Protein AF-A0A7X9NQH4-F1 (afdb_monomer_lite)

Sequence (182 aa):
MGFFDDNSSQWNAEPQPQAPAPQPEPQPEPQVSEPEPTPQPEPAKPKARPSHAAKTRLAVADIRRVLDLSARLEDGRVAAAVRPFATGDDRAQLVSALLSPRVGKAARLLVSWAGESDELKRNGEVIAAGVKDGAGVRDAIRMLGALVPDAEGLDARDVYARAAAVTRAVGRLDASVLEGLA

Foldseek 3Di:
DDDDDDDDDDDDDDDDDDDDDDDDDDDDDDDDDDDDDDDDDDPDDPDDDPPCPPPCPPDPVNVVLLVVLLVLVVPVLLLLLQVVQFPDSDSVRSSVSLVDVLSLLLLVLLLVLLPDPDLVVSLVSLLVCCVVCVPSSLSNLSSLCSQQVPQPQCPPPDSSSNSNSSSVSSPVGPSVSSPVSD

Structure (mmCIF, N/CA/C/O backbone):
data_AF-A0A7X9NQH4-F1
#
_entry.id   AF-A0A7X9NQH4-F1
#
loop_
_atom_site.group_PDB
_atom_site.id
_atom_site.type_symbol
_atom_site.label_atom_id
_atom_site.label_alt_id
_atom_site.label_comp_id
_atom_site.label_asym_id
_atom_site.label_entity_id
_atom_site.label_seq_id
_atom_site.pdbx_PDB_ins_code
_atom_site.Cartn_x
_atom_site.Cartn_y
_atom_site.Cartn_z
_atom_site.occupancy
_atom_site.B_iso_or_equiv
_atom_site.auth_seq_id
_atom_site.auth_comp_id
_atom_site.auth_asym_id
_atom_site.auth_atom_id
_atom_site.pdbx_PDB_model_num
ATOM 1 N N . MET A 1 1 ? 65.583 56.558 -15.809 1.00 37.78 1 MET A N 1
ATOM 2 C CA . MET A 1 1 ? 66.352 56.339 -14.567 1.00 37.78 1 MET A CA 1
ATOM 3 C C . MET A 1 1 ? 65.357 56.186 -13.436 1.00 37.78 1 MET A C 1
ATOM 5 O O . MET A 1 1 ? 64.482 57.032 -13.334 1.00 37.78 1 MET A O 1
ATOM 9 N N . GLY A 1 2 ? 65.420 55.076 -12.697 1.00 39.00 2 GLY A N 1
ATOM 10 C CA . GLY A 1 2 ? 64.584 54.861 -11.514 1.00 39.00 2 GLY A CA 1
ATOM 11 C C . GLY A 1 2 ? 65.172 55.509 -10.260 1.00 39.00 2 GLY A C 1
ATOM 12 O O . GLY A 1 2 ? 66.034 56.378 -10.371 1.00 39.00 2 GLY A O 1
ATOM 13 N N . PHE A 1 3 ? 64.761 54.940 -9.126 1.00 38.38 3 PHE A N 1
ATOM 14 C CA . PHE A 1 3 ? 65.381 54.941 -7.796 1.00 38.38 3 PHE A CA 1
ATOM 15 C C . PHE A 1 3 ? 64.648 55.745 -6.690 1.00 38.38 3 PHE A C 1
ATOM 17 O O . PHE A 1 3 ? 64.796 56.953 -6.587 1.00 38.38 3 PHE A O 1
ATOM 24 N N . PHE A 1 4 ? 63.928 54.961 -5.866 1.00 43.62 4 PHE A N 1
ATOM 25 C CA . PHE A 1 4 ? 63.726 55.004 -4.403 1.00 43.62 4 PHE A CA 1
ATOM 26 C C . PHE A 1 4 ? 63.011 56.193 -3.731 1.00 43.62 4 PHE A C 1
ATOM 28 O O . PHE A 1 4 ? 63.551 57.287 -3.614 1.00 43.62 4 PHE A O 1
ATOM 35 N N . ASP A 1 5 ? 61.838 55.884 -3.162 1.00 46.38 5 ASP A N 1
ATOM 36 C CA . ASP A 1 5 ? 61.240 56.577 -2.017 1.00 46.38 5 ASP A CA 1
ATOM 37 C C . ASP A 1 5 ? 62.093 56.319 -0.766 1.00 46.38 5 ASP A C 1
ATOM 39 O O . ASP A 1 5 ? 62.253 55.171 -0.338 1.00 46.38 5 ASP A O 1
ATOM 43 N N . ASP A 1 6 ? 62.653 57.395 -0.209 1.00 42.16 6 ASP A N 1
ATOM 44 C CA . ASP A 1 6 ? 63.420 57.380 1.032 1.00 42.16 6 ASP A CA 1
ATOM 45 C C . ASP A 1 6 ? 62.562 57.842 2.213 1.00 42.16 6 ASP A C 1
ATOM 47 O O . ASP A 1 6 ? 61.692 58.711 2.148 1.00 42.16 6 ASP A O 1
ATOM 51 N N . ASN A 1 7 ? 62.861 57.161 3.295 1.00 43.16 7 ASN A N 1
ATOM 52 C CA . ASN A 1 7 ? 62.282 57.101 4.603 1.00 43.16 7 ASN A CA 1
ATOM 53 C C . ASN A 1 7 ? 62.767 58.278 5.472 1.00 43.16 7 ASN A C 1
ATOM 55 O O . ASN A 1 7 ? 63.806 58.884 5.227 1.00 43.16 7 ASN A O 1
ATOM 59 N N . SER A 1 8 ? 62.123 58.417 6.631 1.00 43.12 8 SER A N 1
ATOM 60 C CA . SER A 1 8 ? 62.656 59.033 7.858 1.00 43.12 8 SER A CA 1
ATOM 61 C C . SER A 1 8 ? 62.657 60.562 7.932 1.00 43.12 8 SER A C 1
ATOM 63 O O . SER A 1 8 ? 63.459 61.223 7.285 1.00 43.12 8 SER A O 1
ATOM 65 N N . SER A 1 9 ? 61.872 61.119 8.863 1.00 49.38 9 SER A N 1
ATOM 66 C CA . SER A 1 9 ? 62.348 62.146 9.813 1.00 49.38 9 SER A CA 1
ATOM 67 C C . SER A 1 9 ? 61.318 62.412 10.916 1.00 49.38 9 SER A C 1
ATOM 69 O O . SER A 1 9 ? 60.473 63.298 10.848 1.00 49.38 9 SER A O 1
ATOM 71 N N . GLN A 1 10 ? 61.433 61.600 11.963 1.00 46.53 10 GLN A N 1
ATOM 72 C CA . GLN A 1 10 ? 61.245 61.987 13.362 1.00 46.53 10 GLN A CA 1
ATOM 73 C C . GLN A 1 10 ? 62.058 63.264 13.675 1.00 46.53 10 GLN A C 1
ATOM 75 O O . GLN A 1 10 ? 63.192 63.343 13.218 1.00 46.53 10 GLN A O 1
ATOM 80 N N . TRP A 1 11 ? 61.505 64.222 14.439 1.00 35.78 11 TRP A N 1
ATOM 81 C CA . TRP A 1 11 ? 62.102 64.869 15.635 1.00 35.78 11 TRP A CA 1
ATOM 82 C C . TRP A 1 11 ? 61.498 66.256 15.979 1.00 35.78 11 TRP A C 1
ATOM 84 O O . TRP A 1 11 ? 61.397 67.139 15.137 1.00 35.78 11 TRP A O 1
ATOM 94 N N . ASN A 1 12 ? 61.268 66.416 17.292 1.00 41.50 12 ASN A N 1
ATOM 95 C CA . ASN A 1 12 ? 61.309 67.611 18.159 1.00 41.50 12 ASN A CA 1
ATOM 96 C C . ASN A 1 12 ? 60.058 68.451 18.527 1.00 41.50 12 ASN A C 1
ATOM 98 O O . ASN A 1 12 ? 59.275 68.886 17.692 1.00 41.50 12 ASN A O 1
ATOM 102 N N . ALA A 1 13 ? 59.959 68.646 19.857 1.00 44.44 13 ALA A N 1
ATOM 103 C CA . ALA A 1 13 ? 58.963 69.304 20.722 1.00 44.44 13 ALA A CA 1
ATOM 104 C C . ALA A 1 13 ? 59.098 70.850 20.741 1.00 44.44 13 ALA A C 1
ATOM 106 O O . ALA A 1 13 ? 60.099 71.357 20.2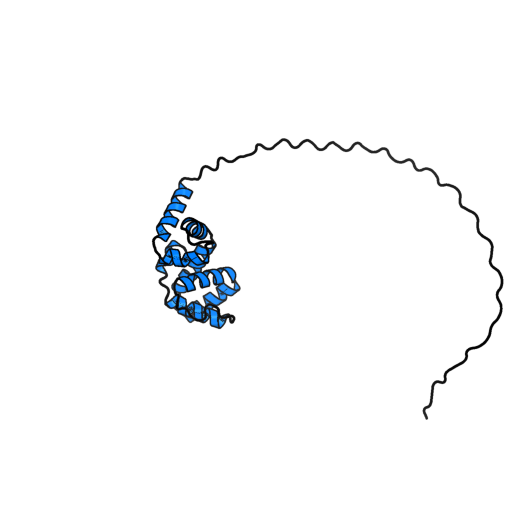51 1.00 44.44 13 ALA A O 1
ATOM 107 N N . GLU A 1 14 ? 58.112 71.671 21.147 1.00 41.75 14 GLU A N 1
ATOM 108 C CA . GLU A 1 14 ? 57.569 72.056 22.488 1.00 41.75 14 GLU A CA 1
ATOM 109 C C . GLU A 1 14 ? 56.427 73.113 22.260 1.00 41.75 14 GLU A C 1
ATOM 111 O O . GLU A 1 14 ? 56.234 73.482 21.099 1.00 41.75 14 GLU A O 1
ATOM 116 N N . PRO A 1 15 ? 55.738 73.761 23.246 1.00 48.94 15 PRO A N 1
ATOM 117 C CA . PRO A 1 15 ? 55.349 73.436 24.635 1.00 48.94 15 PRO A CA 1
ATOM 118 C C . PRO A 1 15 ? 53.806 73.532 24.895 1.00 48.94 15 PRO A C 1
ATOM 120 O O . PRO A 1 15 ? 53.052 74.114 24.118 1.00 48.94 15 PRO A O 1
ATOM 123 N N . GLN A 1 16 ? 53.317 73.000 26.030 1.00 55.19 16 GLN A N 1
ATOM 124 C CA . GLN A 1 16 ? 51.915 73.124 26.499 1.00 55.19 16 GLN A CA 1
ATOM 125 C C . GLN A 1 16 ? 51.565 74.521 27.052 1.00 55.19 16 GLN A C 1
ATOM 127 O O . GLN A 1 16 ? 52.385 75.118 27.753 1.00 55.19 16 GLN A O 1
ATOM 132 N N . PRO A 1 17 ? 50.298 74.964 26.901 1.00 48.56 17 PRO A N 1
ATOM 133 C CA . PRO A 1 17 ? 49.657 75.741 27.971 1.00 48.56 17 PRO A CA 1
ATOM 134 C C . PRO A 1 17 ? 48.179 75.388 28.282 1.00 48.56 17 PRO A C 1
ATOM 136 O O . PRO A 1 17 ? 47.313 75.417 27.417 1.00 48.56 17 PRO A O 1
ATOM 139 N N . GLN A 1 18 ? 47.956 75.149 29.583 1.00 43.41 18 GLN A N 1
ATOM 140 C CA . GLN A 1 18 ? 46.820 75.473 30.477 1.00 43.41 18 GLN A CA 1
ATOM 141 C C . GLN A 1 18 ? 45.366 75.048 30.155 1.00 43.41 18 GLN A C 1
ATOM 143 O O . GLN A 1 18 ? 44.753 75.438 29.167 1.00 43.41 18 GLN A O 1
ATOM 148 N N . ALA A 1 19 ? 44.779 74.320 31.115 1.00 50.59 19 ALA A N 1
ATOM 149 C CA . ALA A 1 19 ? 43.382 73.884 31.161 1.00 50.59 19 ALA A CA 1
ATOM 150 C C . ALA A 1 19 ? 42.425 74.991 31.673 1.00 50.59 19 ALA A C 1
ATOM 152 O O . ALA A 1 19 ? 42.740 75.623 32.686 1.00 50.59 19 ALA A O 1
ATOM 153 N N . PRO A 1 20 ? 41.242 75.198 31.059 1.00 51.97 20 PRO A N 1
ATOM 154 C CA . PRO A 1 20 ? 40.197 76.066 31.604 1.00 51.97 20 PRO A CA 1
ATOM 155 C C . PRO A 1 20 ? 39.226 75.343 32.563 1.00 51.97 20 PRO A C 1
ATOM 157 O O . PRO A 1 20 ? 38.949 74.154 32.429 1.00 51.97 20 PRO A O 1
ATOM 160 N N . ALA A 1 21 ? 38.723 76.113 33.535 1.00 50.97 21 ALA A N 1
ATOM 161 C CA . ALA A 1 21 ? 37.915 75.743 34.705 1.00 50.97 21 ALA A CA 1
ATOM 162 C C . ALA A 1 21 ? 36.493 75.187 34.410 1.00 50.97 21 ALA A C 1
ATOM 164 O O . ALA A 1 21 ? 35.938 75.462 33.344 1.00 50.97 21 ALA A O 1
ATOM 165 N N . PRO A 1 22 ? 35.874 74.445 35.359 1.00 49.28 22 PRO A N 1
ATOM 166 C CA . PRO A 1 22 ? 34.567 73.802 35.174 1.00 49.28 22 PRO A CA 1
ATOM 167 C C . PRO A 1 22 ? 33.385 74.790 35.137 1.00 49.28 22 PRO A C 1
ATOM 169 O O . PRO A 1 22 ? 33.330 75.749 35.906 1.00 49.28 22 PRO A O 1
ATOM 1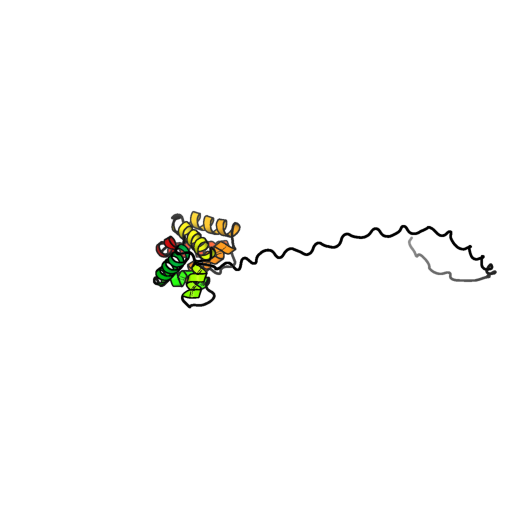72 N N . GLN A 1 23 ? 32.429 74.521 34.239 1.00 50.38 23 GLN A N 1
ATOM 173 C CA . GLN A 1 23 ? 31.175 75.267 34.072 1.00 50.38 23 GLN A CA 1
ATOM 174 C C . GLN A 1 23 ? 30.078 74.837 35.078 1.00 50.38 23 GLN A C 1
ATOM 176 O O . GLN A 1 23 ? 30.125 73.709 35.567 1.00 50.38 23 GLN A O 1
ATOM 181 N N . PRO A 1 24 ? 29.092 75.711 35.384 1.00 49.22 24 PRO A N 1
ATOM 182 C CA . PRO A 1 24 ? 28.137 75.538 36.486 1.00 49.22 24 PRO A CA 1
ATOM 183 C C . PRO A 1 24 ? 26.935 74.632 36.155 1.00 49.22 24 PRO A C 1
ATOM 185 O O . PRO A 1 24 ? 26.484 74.573 35.012 1.00 49.22 24 PRO A O 1
ATOM 188 N N . GLU A 1 25 ? 26.393 73.979 37.188 1.00 52.00 25 GLU A N 1
ATOM 189 C CA . GLU A 1 25 ? 25.242 73.059 37.150 1.00 52.00 25 GLU A CA 1
ATOM 190 C C . GLU A 1 25 ? 23.910 73.744 36.754 1.00 52.00 25 GLU A C 1
ATOM 192 O O . GLU A 1 25 ? 23.615 74.842 37.238 1.00 52.00 25 GLU A O 1
ATOM 197 N N . PRO A 1 26 ? 23.064 73.110 35.916 1.00 46.72 26 PRO A N 1
ATOM 198 C CA . PRO A 1 26 ? 21.726 73.606 35.593 1.00 46.72 26 PRO A CA 1
ATOM 199 C C . PRO A 1 26 ? 20.653 73.242 36.642 1.00 46.72 26 PRO A C 1
ATOM 201 O O . PRO A 1 26 ? 20.689 72.195 37.284 1.00 46.72 26 PRO A O 1
ATOM 204 N N . GLN A 1 27 ? 19.686 74.155 36.779 1.00 50.22 27 GLN A N 1
ATOM 205 C CA . GLN A 1 27 ? 18.542 74.161 37.702 1.00 50.22 27 GLN A CA 1
ATOM 206 C C . GLN A 1 27 ? 17.543 72.991 37.518 1.00 50.22 27 GLN A C 1
ATOM 208 O O . GLN A 1 27 ? 17.420 72.466 36.412 1.00 50.22 27 GLN A O 1
ATOM 213 N N . PRO A 1 28 ? 16.777 72.630 38.571 1.00 48.06 28 PRO A N 1
ATOM 214 C CA . PRO A 1 28 ? 15.801 71.537 38.546 1.00 48.06 28 PRO A CA 1
ATOM 215 C C . PRO A 1 28 ? 14.563 71.804 37.668 1.00 48.06 28 PRO A C 1
ATOM 217 O O . PRO A 1 28 ? 14.057 72.922 37.579 1.00 48.06 28 PRO A O 1
ATOM 220 N N . GLU A 1 29 ? 14.090 70.725 37.041 1.00 49.47 29 GLU A N 1
ATOM 221 C CA . GLU A 1 29 ? 13.032 70.652 36.025 1.00 49.47 29 GLU A CA 1
ATOM 222 C C . GLU A 1 29 ? 11.615 71.012 36.539 1.00 49.47 29 GLU A C 1
ATOM 224 O O . GLU A 1 29 ? 11.297 70.787 37.711 1.00 49.47 29 GLU A O 1
ATOM 229 N N . PRO A 1 30 ? 10.709 71.508 35.668 1.00 48.38 30 PRO A N 1
ATOM 230 C CA . PRO A 1 30 ? 9.291 71.668 35.990 1.00 48.38 30 PRO A CA 1
ATOM 231 C C . PRO A 1 30 ? 8.572 70.312 36.089 1.00 48.38 30 PRO A C 1
ATOM 233 O O . PRO A 1 30 ? 8.623 69.498 35.168 1.00 48.38 30 PRO A O 1
ATOM 236 N N . GLN A 1 31 ? 7.840 70.102 37.186 1.00 47.31 31 GLN A N 1
ATOM 237 C CA . GLN A 1 31 ? 6.973 68.941 37.406 1.00 47.31 31 GLN A CA 1
ATOM 238 C C . GLN A 1 31 ? 5.839 68.893 36.369 1.00 47.31 31 GLN A C 1
ATOM 240 O O . GLN A 1 31 ? 4.982 69.777 36.332 1.00 47.31 31 GLN A O 1
ATOM 245 N N . VAL A 1 32 ? 5.806 67.835 35.559 1.00 44.06 32 VAL A N 1
ATOM 246 C CA . VAL A 1 32 ? 4.659 67.482 34.713 1.00 44.06 32 VAL A CA 1
ATOM 247 C C . VAL A 1 32 ? 3.824 66.457 35.476 1.00 44.06 32 VAL A C 1
ATOM 249 O O . VAL A 1 32 ? 4.325 65.402 35.851 1.00 44.06 32 VAL A O 1
ATOM 252 N N . SER A 1 33 ? 2.561 66.785 35.741 1.00 44.22 33 SER A N 1
ATOM 253 C CA . SER A 1 33 ? 1.602 65.902 36.407 1.00 44.22 33 SER A CA 1
ATOM 254 C C . SER A 1 33 ? 1.384 64.611 35.606 1.00 44.22 33 SER A C 1
ATOM 256 O O . SER A 1 33 ? 1.006 64.662 34.436 1.00 44.22 33 SER A O 1
ATOM 258 N N . GLU A 1 34 ? 1.599 63.457 36.239 1.00 47.72 34 GLU A N 1
ATOM 259 C CA . GLU A 1 34 ? 1.201 62.148 35.711 1.00 47.72 34 GLU A CA 1
ATOM 260 C C . GLU A 1 34 ? -0.337 62.052 35.628 1.00 47.72 34 GLU A C 1
ATOM 262 O O . GLU A 1 34 ? -1.023 62.446 36.575 1.00 47.72 34 GLU A O 1
ATOM 267 N N . PRO A 1 35 ? -0.917 61.537 34.530 1.00 48.00 35 PRO A N 1
ATOM 268 C CA . PRO A 1 35 ? -2.344 61.246 34.475 1.00 48.00 35 PRO A CA 1
ATOM 269 C C . PRO A 1 35 ? -2.679 59.985 35.290 1.00 48.00 35 PRO A C 1
ATOM 271 O O . PRO A 1 35 ? -1.973 58.979 35.224 1.00 48.00 35 PRO A O 1
ATOM 274 N N . GLU A 1 36 ? -3.783 60.035 36.041 1.00 50.50 36 GLU A N 1
ATOM 275 C CA . GLU A 1 36 ? -4.299 58.917 36.840 1.00 50.50 36 GLU A CA 1
ATOM 276 C C . GLU A 1 36 ? -4.552 57.654 35.986 1.00 50.50 36 GLU A C 1
ATOM 278 O O . GLU A 1 36 ? -5.073 57.748 34.867 1.00 50.50 36 GLU A O 1
ATOM 283 N N . PRO A 1 37 ? -4.236 56.446 36.493 1.00 47.03 37 PRO A N 1
ATOM 284 C CA . PRO A 1 37 ? -4.487 55.210 35.770 1.00 47.03 37 PRO A CA 1
ATOM 285 C C . PRO A 1 37 ? -5.990 54.910 35.721 1.00 47.03 37 PRO A C 1
ATOM 287 O O . PRO A 1 37 ? -6.669 54.788 36.740 1.00 47.03 37 PRO A O 1
ATOM 290 N N . THR A 1 38 ? -6.510 54.735 34.509 1.00 53.22 38 THR A N 1
ATOM 291 C CA . THR A 1 38 ? -7.855 54.198 34.283 1.00 53.22 38 THR A CA 1
ATOM 292 C C . THR A 1 38 ? -7.927 52.735 34.753 1.00 53.22 38 THR A C 1
ATOM 294 O O . THR A 1 38 ? -7.007 51.959 34.480 1.00 53.22 38 THR A O 1
ATOM 297 N N . PRO A 1 39 ? -8.999 52.312 35.452 1.00 50.00 39 PRO A N 1
ATOM 298 C CA . PRO A 1 39 ? -9.131 50.929 35.899 1.00 50.00 39 PRO A CA 1
ATOM 299 C C . PRO A 1 39 ? -9.298 49.984 34.700 1.00 50.00 39 PRO A C 1
ATOM 301 O O . PRO A 1 39 ? -10.222 50.128 33.897 1.00 50.00 39 PRO A O 1
ATOM 304 N N . GLN A 1 40 ? -8.399 49.001 34.586 1.00 56.28 40 GLN A N 1
ATOM 305 C CA . GLN A 1 40 ? -8.535 47.902 33.630 1.00 56.28 40 GLN A CA 1
ATOM 306 C C . GLN A 1 40 ? -9.762 47.042 33.986 1.00 56.28 40 GLN A C 1
ATOM 308 O O . GLN A 1 40 ? -9.948 46.710 35.158 1.00 56.28 40 GLN A O 1
ATOM 313 N N . PRO A 1 41 ? -10.590 46.636 33.007 1.00 52.72 41 PRO A N 1
ATOM 314 C CA . PRO A 1 41 ? -11.689 45.714 33.259 1.00 52.72 41 PRO A CA 1
ATOM 315 C C . PRO A 1 41 ? -11.150 44.334 33.661 1.00 52.72 41 PRO A C 1
ATOM 317 O O . PRO A 1 41 ? -10.283 43.774 32.988 1.00 52.72 41 PRO A O 1
ATOM 320 N N . GLU A 1 42 ? -11.682 43.776 34.751 1.00 62.06 42 GLU A N 1
ATOM 321 C CA . GLU A 1 42 ? -11.347 42.422 35.196 1.00 62.06 42 GLU A CA 1
ATOM 322 C C . GLU A 1 42 ? -11.648 41.392 34.089 1.00 62.06 42 GLU A C 1
ATOM 324 O O . GLU A 1 42 ? -12.710 41.448 33.454 1.00 62.06 42 GLU A O 1
ATOM 329 N N . PRO A 1 43 ? -10.762 40.407 33.853 1.00 56.78 43 PRO A N 1
ATOM 330 C CA . PRO A 1 43 ? -11.047 39.328 32.922 1.00 56.78 43 PRO A CA 1
ATOM 331 C C . PRO A 1 43 ? -12.231 38.505 33.439 1.00 56.78 43 PRO A C 1
ATOM 333 O O . PRO A 1 43 ? -12.185 37.900 34.513 1.00 56.78 43 PRO A O 1
ATOM 336 N N . ALA A 1 44 ? -13.307 38.466 32.653 1.00 61.72 44 ALA A N 1
ATOM 337 C CA . ALA A 1 44 ? -14.469 37.641 32.942 1.00 61.72 44 ALA A CA 1
ATOM 338 C C . ALA A 1 44 ? -14.039 36.179 33.147 1.00 61.72 44 ALA A C 1
ATOM 340 O O . ALA A 1 44 ? -13.397 35.580 32.280 1.00 61.72 44 ALA A O 1
ATOM 341 N N . LYS A 1 45 ? -14.419 35.587 34.290 1.00 63.25 45 LYS A N 1
ATOM 342 C CA . LYS A 1 45 ? -14.186 34.163 34.566 1.00 63.25 45 LYS A CA 1
ATOM 343 C C . LYS A 1 45 ? -14.738 33.334 33.399 1.00 63.25 45 LYS A C 1
ATOM 345 O O . LYS A 1 45 ? -15.926 33.472 33.081 1.00 63.25 45 LYS A O 1
ATOM 350 N N . PRO A 1 46 ? -13.934 32.464 32.764 1.00 59.31 46 PRO A N 1
ATOM 351 C CA . PRO A 1 46 ? -14.434 31.620 31.694 1.00 59.31 46 PRO A CA 1
ATOM 352 C C . PRO A 1 46 ? -15.516 30.707 32.272 1.00 59.31 46 PRO A C 1
ATOM 354 O O . PRO A 1 46 ? -15.260 29.901 33.167 1.00 59.31 46 PRO A O 1
ATOM 357 N N . LYS A 1 47 ? -16.752 30.844 31.776 1.00 60.81 47 LYS A N 1
ATOM 358 C CA . LYS A 1 47 ? -17.807 29.863 32.038 1.00 60.81 47 LYS A CA 1
ATOM 359 C C . LYS A 1 47 ? -17.281 28.517 31.554 1.00 60.81 47 LYS A C 1
ATOM 361 O O . LYS A 1 47 ? -16.970 28.375 30.371 1.00 60.81 47 LYS A O 1
ATOM 366 N N . ALA A 1 48 ? -17.153 27.559 32.469 1.00 61.41 48 ALA A N 1
ATOM 367 C CA . ALA A 1 48 ? -16.770 26.198 32.138 1.00 61.41 48 ALA A CA 1
ATOM 368 C C . ALA A 1 48 ? -17.694 25.697 31.021 1.00 61.41 48 ALA A C 1
ATOM 370 O O . ALA A 1 48 ? -18.905 25.568 31.212 1.00 61.41 48 ALA A O 1
ATOM 371 N N . ARG A 1 49 ? -17.133 25.473 29.828 1.00 64.00 49 ARG A N 1
ATOM 372 C CA . ARG A 1 49 ? -17.852 24.752 28.781 1.00 64.00 49 ARG A CA 1
ATOM 373 C C . ARG A 1 49 ? -18.159 23.360 29.334 1.00 64.00 49 ARG A C 1
ATOM 375 O O . ARG A 1 49 ? -17.272 22.768 29.953 1.00 64.00 49 ARG A O 1
ATOM 382 N N . PRO A 1 50 ? -19.378 22.835 29.136 1.00 55.16 50 PRO A N 1
ATOM 383 C CA . PRO A 1 50 ? -19.678 21.471 29.527 1.00 55.16 50 PRO A CA 1
ATOM 384 C C . PRO A 1 50 ? -18.642 20.555 28.875 1.00 55.16 50 PRO A C 1
ATOM 386 O O . PRO A 1 50 ? -18.455 20.574 27.658 1.00 55.16 50 PRO A O 1
ATOM 389 N N . SER A 1 51 ? -17.925 19.802 29.708 1.00 60.25 51 SER A N 1
ATOM 390 C CA . SER A 1 51 ? -17.054 18.735 29.242 1.00 60.25 51 SER A CA 1
ATOM 391 C C . SER A 1 51 ? -17.941 17.739 28.507 1.00 60.25 51 SER A C 1
ATOM 393 O O . SER A 1 51 ? -18.707 16.997 29.125 1.00 60.25 51 SER A O 1
ATOM 395 N N . HIS A 1 52 ? -17.868 17.734 27.177 1.00 57.06 52 HIS A N 1
ATOM 396 C CA . HIS A 1 52 ? -18.292 16.586 26.396 1.00 57.06 52 HIS A CA 1
ATOM 397 C C . HIS A 1 52 ? -17.287 15.469 26.676 1.00 57.06 52 HIS A C 1
ATOM 399 O O . HIS A 1 52 ? -16.445 15.146 25.842 1.00 57.06 52 HIS A O 1
ATOM 405 N N . ALA A 1 53 ? -17.384 14.854 27.855 1.00 56.69 53 ALA A N 1
ATOM 406 C CA . ALA A 1 53 ? -16.988 13.471 28.021 1.00 56.69 53 ALA A CA 1
ATOM 407 C C . ALA A 1 53 ? -17.919 12.669 27.104 1.00 56.69 53 ALA A C 1
ATOM 409 O O . ALA A 1 53 ? -18.985 12.197 27.505 1.00 56.69 53 ALA A O 1
ATOM 410 N N . ALA A 1 54 ? -17.573 12.645 25.817 1.00 59.78 54 ALA A N 1
ATOM 411 C CA . ALA A 1 54 ? -18.259 11.866 24.820 1.00 59.78 54 ALA A CA 1
ATOM 412 C C . ALA A 1 54 ? -18.204 10.424 25.314 1.00 59.78 54 ALA A C 1
ATOM 414 O O . ALA A 1 54 ? -17.142 9.811 25.382 1.00 59.78 54 ALA A O 1
ATOM 415 N N . LYS A 1 55 ? -19.358 9.877 25.697 1.00 59.47 55 LYS A N 1
ATOM 416 C CA . LYS A 1 55 ? -19.535 8.431 25.707 1.00 59.47 55 LYS A CA 1
ATOM 417 C C . LYS A 1 55 ? -19.350 8.009 24.256 1.00 59.47 55 LYS A C 1
ATOM 419 O O . LYS A 1 55 ? -20.300 8.094 23.481 1.00 59.47 55 LYS A O 1
ATOM 424 N N . THR A 1 56 ? -18.129 7.640 23.880 1.00 62.09 56 THR A N 1
ATOM 425 C CA . THR A 1 56 ? -17.789 7.127 22.555 1.00 62.09 56 THR A CA 1
ATOM 426 C C . THR A 1 56 ? -18.501 5.789 22.399 1.00 62.09 56 THR A C 1
ATOM 428 O O . THR A 1 56 ? -17.960 4.727 22.689 1.00 62.09 56 THR A O 1
ATOM 431 N N . ARG A 1 57 ? -19.785 5.828 22.042 1.00 75.50 57 ARG A N 1
ATOM 432 C CA . ARG A 1 57 ? -20.498 4.639 21.593 1.00 75.50 57 ARG A CA 1
ATOM 433 C C . ARG A 1 57 ? -19.935 4.339 20.213 1.00 75.50 57 ARG A C 1
ATOM 435 O O . ARG A 1 57 ? -20.156 5.123 19.294 1.00 75.50 57 ARG A O 1
ATOM 442 N N . LEU A 1 58 ? -19.163 3.259 20.097 1.00 82.88 58 LEU A N 1
ATOM 443 C CA . LEU A 1 58 ? -18.658 2.803 18.805 1.00 82.88 58 LEU A CA 1
ATOM 444 C C . LEU A 1 58 ? -19.858 2.541 17.889 1.00 82.88 58 LEU A C 1
ATOM 446 O O . LEU A 1 58 ? -20.807 1.864 18.300 1.00 82.88 58 LEU A O 1
ATOM 450 N N . ALA A 1 59 ? -19.846 3.089 16.676 1.00 91.00 59 ALA A N 1
ATOM 451 C CA . ALA A 1 59 ? -20.936 2.836 15.751 1.00 91.00 59 ALA A CA 1
ATOM 452 C C . ALA A 1 59 ? -20.900 1.366 15.314 1.00 91.00 59 ALA A C 1
ATOM 454 O O . ALA A 1 59 ? -19.836 0.793 15.082 1.00 91.00 59 ALA A O 1
ATOM 455 N N . VAL A 1 60 ? -22.073 0.750 15.136 1.00 92.62 60 VAL A N 1
ATOM 456 C CA . VAL A 1 60 ? -22.175 -0.627 14.613 1.00 92.62 60 VAL A CA 1
ATOM 457 C C . VAL A 1 60 ? -21.470 -0.755 13.257 1.00 92.62 60 VAL A C 1
ATOM 459 O O . VAL A 1 60 ? -20.889 -1.795 12.961 1.00 92.62 60 VAL A O 1
ATOM 462 N N . ALA A 1 61 ? -21.480 0.308 12.448 1.00 93.69 61 ALA A N 1
ATOM 463 C CA . ALA A 1 61 ? -20.750 0.367 11.186 1.00 93.69 61 ALA A CA 1
ATOM 464 C C . ALA A 1 61 ? -19.229 0.236 11.375 1.00 93.69 61 ALA A C 1
ATOM 466 O O . ALA A 1 61 ? -18.599 -0.526 10.647 1.00 93.69 61 ALA A O 1
ATOM 467 N N . ASP A 1 62 ? -18.654 0.901 12.380 1.00 92.56 62 ASP A N 1
ATOM 468 C CA . ASP A 1 62 ? -17.220 0.818 12.677 1.00 92.56 62 ASP A CA 1
ATOM 469 C C . ASP A 1 62 ? -16.841 -0.583 13.166 1.00 92.56 62 ASP A C 1
ATOM 471 O O . ASP A 1 62 ? -15.843 -1.144 12.718 1.00 92.56 62 ASP A O 1
ATOM 475 N N . ILE A 1 63 ? -17.679 -1.194 14.014 1.00 93.75 63 ILE A N 1
ATOM 476 C CA . ILE A 1 63 ? -17.498 -2.585 14.461 1.00 93.75 63 ILE A CA 1
ATOM 477 C C . ILE A 1 63 ? -17.503 -3.528 13.254 1.00 93.75 63 ILE A C 1
ATOM 479 O O . ILE A 1 63 ? -16.595 -4.340 13.098 1.00 93.75 63 ILE A O 1
ATOM 483 N N . ARG A 1 64 ? -18.502 -3.405 12.370 1.00 95.44 64 ARG A N 1
ATOM 484 C CA . ARG A 1 64 ? -18.598 -4.225 11.152 1.00 95.44 64 ARG A CA 1
ATOM 485 C C . ARG A 1 64 ? -17.389 -4.041 10.247 1.00 95.44 64 ARG A C 1
ATOM 487 O O . ARG A 1 64 ? -16.873 -5.026 9.740 1.00 95.44 64 ARG A O 1
ATOM 494 N N . ARG A 1 65 ? -16.912 -2.805 10.084 1.00 93.94 65 ARG A N 1
ATOM 495 C CA . ARG A 1 65 ? -15.711 -2.507 9.300 1.00 93.94 65 ARG A CA 1
ATOM 496 C C . ARG A 1 65 ? -14.478 -3.194 9.880 1.00 93.94 65 ARG A C 1
ATOM 498 O O . ARG A 1 65 ? -13.730 -3.813 9.138 1.00 93.94 65 ARG A O 1
ATOM 505 N N . VAL A 1 66 ? -14.272 -3.108 11.192 1.00 95.25 66 VAL A N 1
ATOM 506 C CA . VAL A 1 66 ? -13.159 -3.783 11.878 1.00 95.25 66 VAL A CA 1
ATOM 507 C C . VAL A 1 66 ? -13.243 -5.300 11.692 1.00 95.25 66 VAL A C 1
ATOM 509 O O . VAL A 1 66 ? -12.227 -5.931 11.415 1.00 95.25 66 VAL A O 1
ATOM 512 N N . LEU A 1 67 ? -14.440 -5.884 11.793 1.00 95.94 67 LEU A N 1
ATOM 513 C CA . LEU A 1 67 ? -14.652 -7.317 11.581 1.00 95.94 67 LEU A CA 1
ATOM 514 C C . LEU A 1 67 ? -14.396 -7.744 10.127 1.00 95.94 67 LEU A C 1
ATOM 516 O O . LEU A 1 67 ? -13.741 -8.760 9.920 1.00 95.94 67 LEU A O 1
ATOM 520 N N . ASP A 1 68 ? -14.838 -6.964 9.137 1.00 95.19 68 ASP A N 1
ATOM 521 C CA . ASP A 1 68 ? -14.569 -7.226 7.713 1.00 95.19 68 ASP A CA 1
ATOM 522 C C . ASP A 1 68 ? -13.066 -7.181 7.408 1.00 95.19 68 ASP A C 1
ATOM 524 O O . ASP A 1 68 ? -12.506 -8.116 6.841 1.00 95.19 68 ASP A O 1
ATOM 528 N N . LEU A 1 69 ? -12.377 -6.132 7.872 1.00 95.12 69 LEU A N 1
ATOM 529 C CA . LEU A 1 69 ? -10.923 -6.012 7.732 1.00 95.12 69 LEU A CA 1
ATOM 530 C C . LEU A 1 69 ? -10.190 -7.157 8.431 1.00 95.12 69 LEU A C 1
ATOM 532 O O . LEU A 1 69 ? -9.219 -7.691 7.902 1.00 95.12 69 LEU A O 1
ATOM 536 N N . SER A 1 70 ? -10.674 -7.557 9.605 1.00 96.38 70 SER A N 1
ATOM 537 C CA . SER A 1 70 ? -10.142 -8.701 10.329 1.00 96.38 70 SER A CA 1
ATOM 538 C C . SER A 1 70 ? -10.310 -9.993 9.530 1.00 96.38 70 SER A C 1
ATOM 540 O O . SER A 1 70 ? -9.358 -10.764 9.458 1.00 96.38 70 SER A O 1
ATOM 542 N N . ALA A 1 71 ? -11.469 -10.240 8.916 1.00 95.81 71 ALA A N 1
ATOM 543 C CA . ALA A 1 71 ? -11.714 -11.432 8.100 1.00 95.81 71 ALA A CA 1
ATOM 544 C C . ALA A 1 71 ? -10.802 -11.484 6.863 1.00 95.81 71 ALA A C 1
ATOM 546 O O . ALA A 1 71 ? -10.279 -12.539 6.525 1.00 95.81 71 ALA A O 1
ATOM 547 N N . ARG A 1 72 ? -10.515 -10.339 6.231 1.00 94.00 72 ARG A N 1
ATOM 548 C CA . ARG A 1 72 ? -9.585 -10.269 5.086 1.00 94.00 72 ARG A CA 1
ATOM 549 C C . ARG A 1 72 ? -8.166 -10.721 5.424 1.00 94.00 72 ARG A C 1
ATOM 551 O O . ARG A 1 72 ? -7.494 -11.277 4.565 1.00 94.00 72 ARG A O 1
ATOM 558 N N . LEU A 1 73 ? -7.717 -10.509 6.662 1.00 96.12 73 LEU A N 1
ATOM 559 C CA . LEU A 1 73 ? -6.395 -10.953 7.125 1.00 96.12 73 LEU A CA 1
ATOM 560 C C . LEU A 1 73 ? -6.268 -12.480 7.242 1.00 96.12 73 LEU A C 1
ATOM 562 O O . LEU A 1 73 ? -5.176 -12.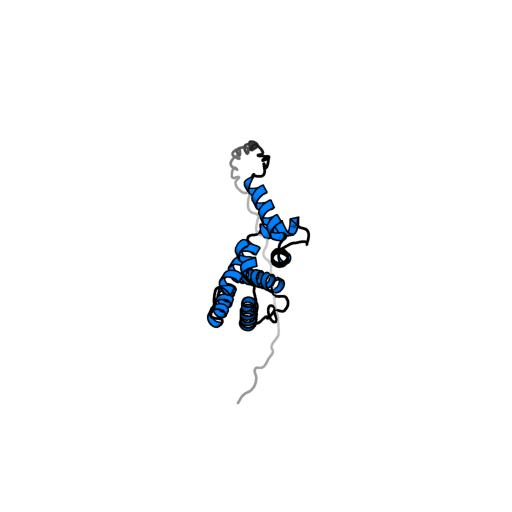970 7.518 1.00 96.12 73 LEU A O 1
ATOM 566 N N . GLU A 1 74 ? -7.354 -13.234 7.052 1.00 94.25 74 GLU A N 1
ATOM 567 C CA . GLU A 1 74 ? -7.299 -14.696 6.950 1.00 94.25 74 GLU A CA 1
ATOM 568 C C . GLU A 1 74 ? -6.668 -15.150 5.627 1.00 94.25 74 GLU A C 1
ATOM 570 O O . GLU A 1 74 ? -6.072 -16.226 5.582 1.00 94.25 74 GLU A O 1
ATOM 575 N N . ASP A 1 75 ? -6.701 -14.312 4.579 1.00 94.31 75 ASP A N 1
ATOM 576 C CA . ASP A 1 75 ? -5.816 -14.494 3.427 1.00 94.31 75 ASP A CA 1
ATOM 577 C C . ASP A 1 75 ? -4.391 -14.084 3.834 1.00 94.31 75 ASP A C 1
ATOM 579 O O . ASP A 1 75 ? -4.079 -12.906 4.044 1.00 94.31 75 ASP A O 1
ATOM 583 N N . GLY A 1 76 ? -3.500 -15.075 3.923 1.00 93.56 76 GLY A N 1
ATOM 584 C CA . GLY A 1 76 ? -2.099 -14.869 4.286 1.00 93.56 76 GLY A CA 1
ATOM 585 C C . GLY A 1 76 ? -1.359 -13.892 3.367 1.00 93.56 76 GLY A C 1
ATOM 586 O O . GLY A 1 76 ? -0.417 -13.238 3.815 1.00 93.56 76 GLY A O 1
ATOM 587 N N . ARG A 1 77 ? -1.799 -13.723 2.113 1.00 94.94 77 ARG A N 1
ATOM 588 C CA . ARG A 1 77 ? -1.228 -12.744 1.175 1.00 94.94 77 ARG A CA 1
ATOM 589 C C . ARG A 1 77 ? -1.654 -11.323 1.527 1.00 94.94 77 ARG A C 1
ATOM 591 O O . ARG A 1 77 ? -0.829 -10.415 1.473 1.00 94.94 77 ARG A O 1
ATOM 598 N N . VAL A 1 78 ? -2.901 -11.129 1.964 1.00 96.00 78 VAL A N 1
ATOM 599 C CA . VAL A 1 78 ? -3.371 -9.837 2.491 1.00 96.00 78 VAL A CA 1
ATOM 600 C C . VAL A 1 78 ? -2.616 -9.495 3.774 1.00 96.00 78 VAL A C 1
ATOM 602 O O . VAL A 1 78 ? -2.118 -8.379 3.914 1.00 96.00 78 VAL A O 1
ATOM 605 N N . ALA A 1 79 ? -2.453 -10.460 4.683 1.00 96.38 79 ALA A N 1
ATOM 606 C CA . ALA A 1 79 ? -1.651 -10.259 5.888 1.00 96.38 79 ALA A CA 1
ATOM 607 C C . ALA A 1 79 ? -0.192 -9.885 5.554 1.00 96.38 79 ALA A C 1
ATOM 609 O O . ALA A 1 79 ? 0.344 -8.938 6.132 1.00 96.38 79 ALA A O 1
ATOM 610 N N . ALA A 1 80 ? 0.427 -10.558 4.576 1.00 95.75 80 ALA A N 1
ATOM 611 C CA . ALA A 1 80 ? 1.773 -10.238 4.102 1.00 95.75 80 ALA A CA 1
ATOM 612 C C . ALA A 1 80 ? 1.865 -8.824 3.501 1.00 95.75 80 ALA A C 1
ATOM 614 O O . ALA A 1 80 ? 2.779 -8.080 3.848 1.00 95.75 80 ALA A O 1
ATOM 615 N N . ALA A 1 81 ? 0.899 -8.417 2.672 1.00 96.69 81 ALA A N 1
ATOM 616 C CA . ALA A 1 81 ? 0.850 -7.083 2.064 1.00 96.69 81 ALA A CA 1
ATOM 617 C C . ALA A 1 81 ? 0.757 -5.948 3.099 1.00 96.69 81 ALA A C 1
ATOM 619 O O . ALA A 1 81 ? 1.296 -4.859 2.890 1.00 96.69 81 ALA A O 1
ATOM 620 N N . VAL A 1 82 ? 0.061 -6.194 4.212 1.00 97.44 82 VAL A N 1
ATOM 621 C CA . VAL A 1 82 ? -0.196 -5.208 5.274 1.00 97.44 82 VAL A CA 1
ATOM 622 C C . VAL A 1 82 ? 0.944 -5.137 6.288 1.00 97.44 82 VAL A C 1
ATOM 624 O O . VAL A 1 82 ? 1.207 -4.066 6.837 1.00 97.44 82 VAL A O 1
ATOM 627 N N . ARG A 1 83 ? 1.650 -6.246 6.528 1.00 97.00 83 ARG A N 1
ATOM 628 C CA . ARG A 1 83 ? 2.713 -6.356 7.540 1.00 97.00 83 ARG A CA 1
ATOM 629 C C . ARG A 1 83 ? 3.764 -5.226 7.498 1.00 97.00 83 ARG A C 1
ATOM 631 O O . ARG A 1 83 ? 4.086 -4.716 8.567 1.00 97.00 83 ARG A O 1
ATOM 638 N N . PRO A 1 84 ? 4.232 -4.722 6.334 1.00 96.56 84 PRO A N 1
ATOM 639 C CA . PRO A 1 84 ? 5.172 -3.593 6.274 1.00 96.56 84 PRO A CA 1
ATOM 640 C C . PRO A 1 84 ? 4.654 -2.265 6.855 1.00 96.56 84 PRO A C 1
ATOM 642 O O . PRO A 1 84 ? 5.429 -1.321 7.016 1.00 96.56 84 PRO A O 1
ATOM 645 N N . PHE A 1 85 ? 3.348 -2.158 7.108 1.00 97.06 85 PHE A N 1
ATOM 646 C CA . PHE A 1 85 ? 2.681 -0.961 7.622 1.00 97.06 85 PHE A CA 1
ATOM 647 C C . PHE A 1 85 ? 2.296 -1.072 9.097 1.00 97.06 85 PHE A C 1
ATOM 649 O O . PHE A 1 85 ? 1.913 -0.066 9.698 1.00 97.06 85 PHE A O 1
ATOM 656 N N . ALA A 1 86 ? 2.368 -2.274 9.664 1.00 96.81 86 ALA A N 1
ATOM 657 C CA . ALA A 1 86 ? 2.017 -2.530 11.048 1.00 96.81 86 ALA A CA 1
ATOM 658 C C . ALA A 1 86 ? 3.212 -2.286 11.978 1.00 96.81 86 ALA A C 1
ATOM 660 O O . ALA A 1 86 ? 4.374 -2.371 11.586 1.00 96.81 86 ALA A O 1
ATOM 661 N N . THR A 1 87 ? 2.915 -1.972 13.235 1.00 95.94 87 THR A N 1
ATOM 662 C CA . THR A 1 87 ? 3.917 -1.816 14.304 1.00 95.94 87 THR A CA 1
ATOM 663 C C . THR A 1 87 ? 4.238 -3.140 15.001 1.00 95.94 87 THR A C 1
ATOM 665 O O . THR A 1 87 ? 5.156 -3.196 15.815 1.00 95.94 87 THR A O 1
ATOM 668 N N . GLY A 1 88 ? 3.489 -4.197 14.687 1.00 93.69 88 GLY A N 1
ATOM 669 C CA . GLY A 1 88 ? 3.642 -5.544 15.217 1.00 93.69 88 GLY A CA 1
ATOM 670 C C . GLY A 1 88 ? 2.858 -6.554 14.382 1.00 93.69 88 GLY A C 1
ATOM 671 O O . GLY A 1 88 ? 2.106 -6.180 13.482 1.00 93.69 88 GLY A O 1
ATOM 672 N N . ASP A 1 89 ? 3.041 -7.834 14.697 1.00 93.00 89 ASP A N 1
ATOM 673 C CA . ASP A 1 89 ? 2.487 -8.951 13.921 1.00 93.00 89 ASP A CA 1
ATOM 674 C C . ASP A 1 89 ? 1.164 -9.503 14.458 1.00 93.00 89 ASP A C 1
ATOM 676 O O . ASP A 1 89 ? 0.582 -10.411 13.859 1.00 93.00 89 ASP A O 1
ATOM 680 N N . ASP A 1 90 ? 0.670 -8.981 15.580 1.00 95.69 90 ASP A N 1
ATOM 681 C CA . ASP A 1 90 ? -0.630 -9.389 16.090 1.00 95.69 90 ASP A CA 1
ATOM 682 C C . ASP A 1 90 ? -1.777 -8.839 15.227 1.00 95.69 90 ASP A C 1
ATOM 684 O O . ASP A 1 90 ? -1.673 -7.822 14.531 1.00 95.69 90 ASP A O 1
ATOM 688 N N . ARG A 1 91 ? -2.919 -9.531 15.286 1.00 95.31 91 ARG A N 1
ATOM 689 C CA . ARG A 1 91 ? -4.081 -9.227 14.442 1.00 95.31 91 ARG A CA 1
ATOM 690 C C . ARG A 1 91 ? -4.604 -7.806 14.663 1.00 95.31 91 ARG A C 1
ATOM 692 O O . ARG A 1 91 ? -5.077 -7.195 13.710 1.00 95.31 91 ARG A O 1
ATOM 699 N N . ALA A 1 92 ? -4.509 -7.257 15.875 1.00 95.94 92 ALA A N 1
ATOM 700 C CA . ALA A 1 92 ? -4.989 -5.905 16.145 1.00 95.94 92 ALA A CA 1
ATOM 701 C C . ALA A 1 92 ? -4.108 -4.852 15.458 1.00 95.94 92 ALA A C 1
ATOM 703 O O . ALA A 1 92 ? -4.640 -3.898 14.887 1.00 95.94 92 ALA A O 1
ATOM 704 N N . GLN A 1 93 ? -2.786 -5.045 15.434 1.00 97.38 93 GLN A N 1
ATOM 705 C CA . GLN A 1 93 ? -1.869 -4.143 14.726 1.00 97.38 93 GLN A CA 1
ATOM 706 C C . GLN A 1 93 ? -2.031 -4.216 13.207 1.00 97.38 93 GLN A C 1
ATOM 708 O O . GLN A 1 93 ? -2.021 -3.179 12.543 1.00 97.38 93 GLN A O 1
ATOM 713 N N . LEU A 1 94 ? -2.266 -5.407 12.653 1.00 97.62 94 LEU A N 1
ATOM 714 C CA . LEU A 1 94 ? -2.561 -5.561 11.225 1.00 97.62 94 LEU A CA 1
ATOM 715 C C . LEU A 1 94 ? -3.885 -4.882 10.836 1.00 97.62 94 LEU A C 1
ATOM 717 O O . LEU A 1 94 ? -3.949 -4.173 9.832 1.00 97.62 94 LEU A O 1
ATOM 721 N N . VAL A 1 95 ? -4.938 -5.019 11.651 1.00 97.62 95 VAL A N 1
ATOM 722 C CA . VAL A 1 95 ? -6.208 -4.308 11.416 1.00 97.62 95 VAL A CA 1
ATOM 723 C C . VAL A 1 95 ? -6.032 -2.793 11.558 1.00 97.62 95 VAL A C 1
ATOM 725 O O . VAL A 1 95 ? -6.564 -2.031 10.752 1.00 97.62 95 VAL A O 1
ATOM 728 N N . SER A 1 96 ? -5.253 -2.341 12.542 1.00 96.56 96 SER A N 1
ATOM 729 C CA . SER A 1 96 ? -4.910 -0.924 12.706 1.00 96.56 96 SER A CA 1
ATOM 730 C C . SER A 1 96 ? -4.200 -0.370 11.463 1.00 96.56 96 SER A C 1
ATOM 732 O O . SER A 1 96 ? -4.557 0.697 10.959 1.00 96.56 96 SER A O 1
ATOM 734 N N . ALA A 1 97 ? -3.262 -1.133 10.894 1.00 97.19 97 ALA A N 1
ATOM 735 C CA . ALA A 1 97 ? -2.595 -0.779 9.647 1.00 97.19 97 ALA A CA 1
ATOM 736 C C . ALA A 1 97 ? -3.573 -0.709 8.460 1.00 97.19 97 ALA A C 1
ATOM 738 O O . ALA A 1 97 ? -3.512 0.248 7.690 1.00 97.19 97 ALA A O 1
ATOM 739 N N . LEU A 1 98 ? -4.519 -1.648 8.343 1.00 96.31 98 LEU A N 1
ATOM 740 C CA . LEU A 1 98 ? -5.569 -1.630 7.310 1.00 96.31 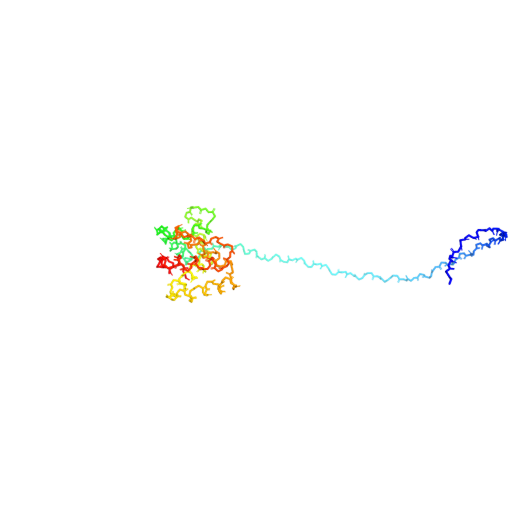98 LEU A CA 1
ATOM 741 C C . LEU A 1 98 ? -6.503 -0.414 7.393 1.00 96.31 98 LEU A C 1
ATOM 743 O O . LEU A 1 98 ? -7.021 0.043 6.375 1.00 96.31 98 LEU A O 1
ATOM 747 N N . LEU A 1 99 ? -6.728 0.129 8.591 1.00 95.19 99 LEU A N 1
ATOM 748 C CA . LEU A 1 99 ? -7.511 1.355 8.770 1.00 95.19 99 LEU A CA 1
ATOM 749 C C . LEU A 1 99 ? -6.757 2.606 8.296 1.00 95.19 99 LEU A C 1
ATOM 751 O O . LEU A 1 99 ? -7.381 3.638 8.033 1.00 95.19 99 LEU A O 1
ATOM 755 N N . SER A 1 100 ? -5.431 2.525 8.155 1.00 94.69 100 SER A N 1
ATOM 756 C CA . SER A 1 100 ? -4.618 3.614 7.628 1.00 94.69 100 SER A CA 1
ATOM 757 C C . SER A 1 100 ? -4.877 3.824 6.134 1.00 94.69 100 SER A C 1
ATOM 759 O O . SER A 1 100 ? -4.831 2.874 5.349 1.00 94.69 100 SER A O 1
ATOM 761 N N . PRO A 1 101 ? -5.023 5.079 5.668 1.00 95.44 101 PRO A N 1
ATOM 762 C CA . PRO A 1 101 ? -5.173 5.363 4.242 1.00 95.44 101 PRO A CA 1
ATOM 763 C C . PRO A 1 101 ? -3.938 4.972 3.418 1.00 95.44 101 PRO A C 1
ATOM 765 O O . PRO A 1 101 ? -4.020 4.926 2.191 1.00 95.44 101 PRO A O 1
ATOM 768 N N . ARG A 1 102 ? -2.792 4.718 4.064 1.00 96.94 102 ARG A N 1
ATOM 769 C CA . ARG A 1 102 ? -1.534 4.351 3.402 1.00 96.94 102 ARG A CA 1
ATOM 770 C C . ARG A 1 102 ? -1.640 3.022 2.666 1.00 96.94 102 ARG A C 1
ATOM 772 O O . ARG A 1 102 ? -1.246 2.960 1.506 1.00 96.94 102 ARG A O 1
ATOM 779 N N . VAL A 1 103 ? -2.230 2.008 3.303 1.00 97.19 103 VAL A N 1
ATOM 780 C CA . VAL A 1 103 ? -2.372 0.669 2.712 1.00 97.19 103 VAL A CA 1
ATOM 781 C C . VAL A 1 103 ? -3.222 0.743 1.448 1.00 97.19 103 VAL A C 1
ATOM 783 O O . VAL A 1 103 ? -2.772 0.318 0.391 1.00 97.19 103 VAL A O 1
ATOM 786 N N . GLY A 1 104 ? -4.393 1.381 1.515 1.00 97.19 104 GLY A N 1
ATOM 787 C CA . GLY A 1 104 ? -5.254 1.493 0.336 1.00 97.19 104 GLY A CA 1
ATOM 788 C C . GLY A 1 104 ? -4.667 2.364 -0.777 1.00 97.19 104 GLY A C 1
ATOM 789 O O . GLY A 1 104 ? -4.844 2.076 -1.954 1.00 97.19 104 GLY A O 1
ATOM 790 N N . LYS A 1 105 ? -3.906 3.419 -0.449 1.00 97.69 105 LYS A N 1
ATOM 791 C CA . LYS A 1 105 ? -3.177 4.197 -1.469 1.00 97.69 105 LYS A CA 1
ATOM 792 C C . LYS A 1 105 ? -2.103 3.361 -2.170 1.00 97.69 105 LYS A C 1
ATOM 794 O O . LYS A 1 105 ? -2.003 3.433 -3.390 1.00 97.69 105 LYS A O 1
ATOM 799 N N . ALA A 1 106 ? -1.332 2.583 -1.414 1.00 98.19 106 ALA A N 1
ATOM 800 C CA . ALA A 1 106 ? -0.327 1.681 -1.962 1.00 98.19 106 ALA A CA 1
ATOM 801 C C . ALA A 1 106 ? -0.966 0.595 -2.844 1.00 98.19 106 ALA A C 1
ATOM 803 O O . ALA A 1 106 ? -0.519 0.392 -3.970 1.00 98.19 106 ALA A O 1
ATOM 804 N N . ALA A 1 107 ? -2.051 -0.028 -2.373 1.00 98.00 107 ALA A N 1
ATOM 805 C CA . ALA A 1 107 ? -2.801 -1.030 -3.125 1.00 98.00 107 ALA A CA 1
ATOM 806 C C . ALA A 1 107 ? -3.342 -0.467 -4.449 1.00 98.00 107 ALA A C 1
ATOM 808 O O . ALA A 1 107 ? -3.109 -1.065 -5.493 1.00 98.00 107 ALA A O 1
ATOM 809 N N . ARG A 1 108 ? -3.958 0.726 -4.440 1.00 98.25 108 ARG A N 1
ATOM 810 C CA . ARG A 1 108 ? -4.434 1.398 -5.666 1.00 98.25 108 ARG A CA 1
ATOM 811 C C . ARG A 1 108 ? -3.337 1.638 -6.693 1.00 98.25 108 ARG A C 1
ATOM 813 O O . ARG A 1 108 ? -3.583 1.463 -7.880 1.00 98.25 108 ARG A O 1
ATOM 820 N N . LEU A 1 109 ? -2.144 2.049 -6.259 1.00 98.25 109 LEU A N 1
ATOM 821 C CA . LEU A 1 109 ? -1.014 2.230 -7.175 1.00 98.25 109 LEU A CA 1
ATOM 822 C C . LEU A 1 109 ? -0.622 0.903 -7.827 1.00 98.25 109 LEU A C 1
ATOM 824 O O . LEU A 1 109 ? -0.475 0.847 -9.042 1.00 98.25 109 LEU A O 1
ATOM 828 N N . LEU A 1 110 ? -0.506 -0.164 -7.036 1.00 98.25 110 LEU A N 1
ATOM 829 C CA . LEU A 1 110 ? -0.145 -1.484 -7.550 1.00 98.25 110 LEU A CA 1
ATOM 830 C C . LEU A 1 110 ? -1.215 -2.065 -8.481 1.00 98.25 110 LEU A C 1
ATOM 832 O O . LEU A 1 110 ? -0.854 -2.599 -9.524 1.00 98.25 110 LEU A O 1
ATOM 836 N N . VAL A 1 111 ? -2.503 -1.919 -8.150 1.00 98.12 111 VAL A N 1
ATOM 837 C CA . VAL A 1 111 ? -3.623 -2.324 -9.020 1.00 98.12 111 VAL A CA 1
ATOM 838 C C . VAL A 1 111 ? -3.599 -1.534 -10.329 1.00 98.12 111 VAL A C 1
ATOM 840 O O . VAL A 1 111 ? -3.679 -2.126 -11.401 1.00 98.12 111 VAL A O 1
ATOM 843 N N . SER A 1 112 ? -3.400 -0.212 -10.263 1.00 97.69 112 SER A N 1
ATOM 844 C CA . SER A 1 112 ? -3.274 0.637 -11.455 1.00 97.69 112 SER A CA 1
ATOM 845 C C . SER A 1 112 ? -2.122 0.182 -12.350 1.00 97.69 112 SER A C 1
ATOM 847 O O . SER A 1 112 ? -2.321 -0.028 -13.542 1.00 97.69 112 SER A O 1
ATOM 849 N N . TRP A 1 113 ? -0.929 -0.021 -11.784 1.00 97.88 113 TRP A N 1
ATOM 850 C CA . TRP A 1 113 ? 0.234 -0.456 -12.557 1.00 97.88 113 TRP A CA 1
ATOM 851 C C . TRP A 1 113 ? 0.064 -1.871 -13.113 1.00 97.88 113 TRP A C 1
ATOM 853 O O . TRP A 1 113 ? 0.504 -2.136 -14.227 1.00 97.88 113 TRP A O 1
ATOM 863 N N . ALA A 1 114 ? -0.568 -2.781 -12.368 1.00 96.69 114 ALA A N 1
ATOM 864 C CA . ALA A 1 114 ? -0.851 -4.137 -12.837 1.00 96.69 114 ALA A CA 1
ATOM 865 C C . ALA A 1 114 ? -1.870 -4.154 -13.988 1.00 96.69 114 ALA A C 1
ATOM 867 O O . ALA A 1 114 ? -1.782 -5.017 -14.860 1.00 96.69 114 ALA A O 1
ATOM 868 N N . GLY A 1 115 ? -2.799 -3.192 -14.013 1.00 95.69 115 GLY A N 1
ATOM 869 C CA . GLY A 1 115 ? -3.777 -3.021 -15.089 1.00 95.69 115 GLY A CA 1
ATOM 870 C C . GLY A 1 115 ? -3.197 -2.465 -16.395 1.00 95.69 115 GLY A C 1
ATOM 871 O O . GLY A 1 115 ? -3.765 -2.700 -17.461 1.00 95.69 115 GLY A O 1
ATOM 872 N N . GLU A 1 116 ? -2.061 -1.763 -16.348 1.00 96.69 116 GLU A N 1
ATOM 873 C CA . GLU A 1 116 ? -1.373 -1.285 -17.551 1.00 96.69 116 GLU A CA 1
ATOM 874 C C . GLU A 1 116 ? -0.593 -2.433 -18.201 1.00 96.69 116 GLU A C 1
ATOM 876 O O . GLU A 1 116 ? 0.341 -2.978 -17.614 1.00 96.69 116 GLU A O 1
ATOM 881 N N . SER A 1 117 ? -0.981 -2.814 -19.419 1.00 91.44 117 SER A N 1
ATOM 882 C CA . SER A 1 117 ? -0.397 -3.947 -20.153 1.00 91.44 117 SER A CA 1
ATOM 883 C C . SER A 1 117 ? 0.908 -3.590 -20.866 1.00 91.44 117 SER A C 1
ATOM 885 O O . SER A 1 117 ? 1.725 -4.471 -21.127 1.00 91.44 117 SER A O 1
ATOM 887 N N . ASP A 1 118 ? 1.111 -2.315 -21.192 1.00 95.50 118 ASP A N 1
ATOM 888 C CA . ASP A 1 118 ? 2.324 -1.823 -21.837 1.00 95.50 118 ASP A CA 1
ATOM 889 C C . ASP A 1 118 ? 3.395 -1.512 -20.780 1.00 95.50 118 ASP A C 1
ATOM 891 O O . ASP A 1 118 ? 3.267 -0.578 -19.986 1.00 95.50 118 ASP A O 1
ATOM 895 N N . GLU A 1 119 ? 4.482 -2.287 -20.772 1.00 93.69 119 GLU A N 1
ATOM 896 C CA . GLU A 1 119 ? 5.562 -2.126 -19.793 1.00 93.69 119 GLU A CA 1
ATOM 897 C C . GLU A 1 119 ? 6.229 -0.747 -19.847 1.00 93.69 119 GLU A C 1
ATOM 899 O O . GLU A 1 119 ? 6.632 -0.223 -18.805 1.00 93.69 119 GLU A O 1
ATOM 904 N N . LEU A 1 120 ? 6.341 -0.138 -21.033 1.00 95.19 120 LEU A N 1
ATOM 905 C CA . LEU A 1 120 ? 6.957 1.178 -21.181 1.00 95.19 120 LEU A CA 1
ATOM 906 C C . LEU A 1 120 ? 6.054 2.256 -20.579 1.00 95.19 120 LEU A C 1
ATOM 908 O O . LEU A 1 120 ? 6.542 3.139 -19.866 1.00 95.19 120 LEU A O 1
ATOM 912 N N . LYS A 1 121 ? 4.739 2.156 -20.808 1.00 96.75 121 LYS A N 1
ATOM 913 C CA . LYS A 1 121 ? 3.759 3.043 -20.164 1.00 96.75 121 LYS A CA 1
ATOM 914 C C . LYS A 1 121 ? 3.741 2.849 -18.658 1.00 96.75 121 LYS A C 1
ATOM 916 O O . LYS A 1 121 ? 3.882 3.833 -17.938 1.00 96.75 121 LYS A O 1
ATOM 921 N N . ARG A 1 122 ? 3.681 1.602 -18.181 1.00 96.62 122 ARG A N 1
ATOM 922 C CA . ARG A 1 122 ? 3.725 1.273 -16.749 1.00 96.62 122 ARG A CA 1
ATOM 923 C C . ARG A 1 122 ? 4.967 1.861 -16.081 1.00 96.62 122 ARG A C 1
ATOM 925 O O . ARG A 1 122 ? 4.872 2.461 -15.013 1.00 96.62 122 ARG A O 1
ATOM 932 N N . ASN A 1 123 ? 6.134 1.744 -16.714 1.00 97.44 123 ASN A N 1
ATOM 933 C CA . ASN A 1 123 ? 7.372 2.330 -16.201 1.00 97.44 123 ASN A CA 1
ATOM 934 C C . ASN A 1 123 ? 7.267 3.862 -16.094 1.00 97.44 123 ASN A C 1
ATOM 936 O O . ASN A 1 123 ? 7.570 4.437 -15.045 1.00 97.44 123 ASN A O 1
ATOM 940 N N . GLY A 1 124 ? 6.747 4.513 -17.140 1.00 97.50 124 GLY A N 1
ATOM 941 C CA . GLY A 1 124 ? 6.445 5.944 -17.128 1.00 97.50 124 GLY A CA 1
ATOM 942 C C . GLY A 1 124 ? 5.491 6.348 -15.999 1.00 97.50 124 GLY A C 1
ATOM 943 O O . GLY A 1 124 ? 5.741 7.342 -15.316 1.00 97.50 124 GLY A O 1
ATOM 944 N N . GLU A 1 125 ? 4.446 5.559 -15.738 1.00 97.12 125 GLU A N 1
ATOM 945 C CA . GLU A 1 125 ? 3.505 5.786 -14.635 1.00 97.12 125 GLU A CA 1
ATOM 946 C C . GLU A 1 125 ? 4.161 5.655 -13.261 1.00 97.12 125 GLU A C 1
ATOM 948 O O . GLU A 1 125 ? 3.904 6.479 -12.382 1.00 97.12 125 GLU A O 1
ATOM 953 N N . VAL A 1 126 ? 5.032 4.662 -13.061 1.00 97.81 126 VAL A N 1
ATOM 954 C CA . VAL A 1 126 ? 5.789 4.496 -11.810 1.00 97.81 126 VAL A CA 1
ATOM 955 C C . VAL A 1 126 ? 6.674 5.719 -11.556 1.00 97.81 126 VAL A C 1
ATOM 957 O O . VAL A 1 126 ? 6.708 6.241 -10.437 1.00 97.81 126 VAL A O 1
ATOM 960 N N . ILE A 1 127 ? 7.365 6.215 -12.587 1.00 97.81 127 ILE A N 1
ATOM 961 C CA . ILE A 1 127 ? 8.211 7.412 -12.487 1.00 97.81 127 ILE A CA 1
ATOM 962 C C . ILE A 1 127 ? 7.356 8.645 -12.182 1.00 97.81 127 ILE A C 1
ATOM 964 O O . ILE A 1 127 ? 7.652 9.379 -11.236 1.00 97.81 127 ILE A O 1
ATOM 968 N N . ALA A 1 128 ? 6.273 8.858 -12.932 1.00 97.44 128 ALA A N 1
ATOM 969 C CA . ALA A 1 128 ? 5.374 9.994 -12.745 1.00 97.44 128 ALA A CA 1
ATOM 970 C C . ALA A 1 128 ? 4.730 9.993 -11.348 1.00 97.44 128 ALA A C 1
ATOM 972 O O . ALA A 1 128 ? 4.689 11.027 -10.675 1.00 97.44 128 ALA A O 1
ATOM 973 N N . ALA A 1 129 ? 4.291 8.826 -10.870 1.00 97.19 129 ALA A N 1
ATOM 974 C CA . ALA A 1 129 ? 3.795 8.647 -9.512 1.00 97.19 129 ALA A CA 1
ATOM 975 C C . ALA A 1 129 ? 4.879 8.964 -8.474 1.00 97.19 129 ALA A C 1
ATOM 977 O O . ALA A 1 129 ? 4.582 9.599 -7.467 1.00 97.19 129 ALA A O 1
ATOM 978 N N . GLY A 1 130 ? 6.136 8.588 -8.729 1.00 96.12 130 GLY A N 1
ATOM 979 C CA . GLY A 1 130 ? 7.263 8.875 -7.841 1.00 96.12 130 GLY A CA 1
ATOM 980 C C . GLY A 1 130 ? 7.586 10.366 -7.730 1.00 96.12 130 GLY A C 1
ATOM 981 O O . GLY A 1 130 ? 7.897 10.838 -6.637 1.00 96.12 130 GLY A O 1
ATOM 982 N N . VAL A 1 131 ? 7.466 11.111 -8.832 1.00 96.69 131 VAL A N 1
ATOM 983 C CA . VAL A 1 131 ? 7.606 12.578 -8.848 1.00 96.69 131 VAL A CA 1
ATOM 984 C C . VAL A 1 131 ? 6.467 13.246 -8.075 1.00 96.69 131 VAL A C 1
ATOM 986 O O . VAL A 1 131 ? 6.701 14.198 -7.333 1.00 96.69 131 VAL A O 1
ATOM 989 N N . LYS A 1 132 ? 5.237 12.738 -8.219 1.00 96.81 132 LYS A N 1
ATOM 990 C CA . LYS A 1 132 ? 4.041 13.291 -7.567 1.00 96.81 132 LYS A CA 1
ATOM 991 C C . LYS A 1 132 ? 3.962 12.965 -6.072 1.00 96.81 132 LYS A C 1
ATOM 993 O O . LYS A 1 132 ? 3.617 13.832 -5.274 1.00 96.81 132 LYS A O 1
ATOM 998 N N . ASP A 1 133 ? 4.228 11.716 -5.702 1.00 97.00 133 ASP A N 1
ATOM 999 C CA . ASP A 1 133 ? 4.121 11.188 -4.341 1.00 97.00 133 ASP A CA 1
ATOM 1000 C C . ASP A 1 133 ? 5.149 10.068 -4.099 1.00 97.00 133 ASP A C 1
ATOM 1002 O O . ASP A 1 133 ? 4.847 8.871 -4.067 1.00 97.00 133 ASP A O 1
ATOM 1006 N N . GLY A 1 134 ? 6.402 10.464 -3.871 1.00 96.12 134 GLY A N 1
ATOM 1007 C CA . GLY A 1 134 ? 7.476 9.521 -3.558 1.00 96.12 134 GLY A CA 1
ATOM 1008 C C . GLY A 1 134 ? 7.282 8.760 -2.238 1.00 96.12 134 GLY A C 1
ATOM 1009 O O . GLY A 1 134 ? 7.923 7.730 -2.021 1.00 96.12 134 GLY A O 1
ATOM 1010 N N . ALA A 1 135 ? 6.424 9.229 -1.324 1.00 96.38 135 ALA A N 1
ATOM 1011 C CA . ALA A 1 135 ? 6.080 8.474 -0.120 1.00 96.38 135 ALA A CA 1
ATOM 1012 C C . ALA A 1 135 ? 5.105 7.336 -0.452 1.00 96.38 135 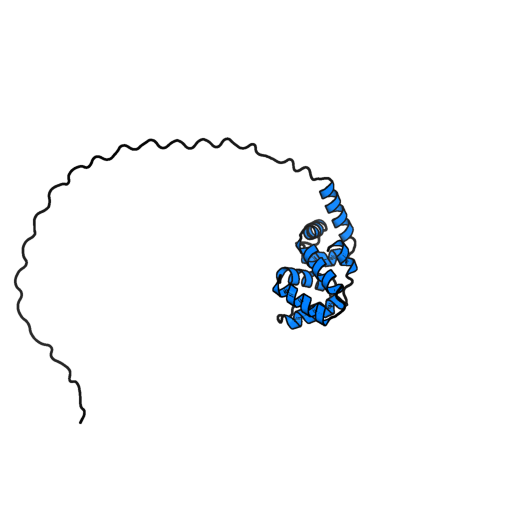ALA A C 1
ATOM 1014 O O . ALA A 1 135 ? 5.378 6.193 -0.087 1.00 96.38 135 ALA A O 1
ATOM 1015 N N . GLY A 1 136 ? 4.049 7.629 -1.213 1.00 97.19 136 GLY A N 1
ATOM 1016 C CA . GLY A 1 136 ? 3.098 6.639 -1.717 1.00 97.19 136 GLY A CA 1
ATOM 1017 C C . GLY A 1 136 ? 3.764 5.560 -2.571 1.00 97.19 136 GLY A C 1
ATOM 1018 O O . GLY A 1 136 ? 3.496 4.377 -2.374 1.00 97.19 136 GLY A O 1
ATOM 1019 N N . VAL A 1 137 ? 4.713 5.931 -3.439 1.00 97.88 137 VAL A N 1
ATOM 1020 C CA . VAL A 1 137 ? 5.480 4.946 -4.223 1.00 97.88 137 VAL A CA 1
ATOM 1021 C C . VAL A 1 137 ? 6.368 4.074 -3.337 1.00 97.88 137 VAL A C 1
ATOM 1023 O O . VAL A 1 137 ? 6.426 2.868 -3.545 1.00 97.88 137 VAL A O 1
ATOM 1026 N N . ARG A 1 138 ? 7.021 4.625 -2.306 1.00 97.81 138 ARG A N 1
ATOM 1027 C CA . ARG A 1 138 ? 7.783 3.799 -1.348 1.00 97.81 138 ARG A CA 1
ATOM 1028 C C . ARG A 1 138 ? 6.883 2.838 -0.578 1.00 97.81 138 ARG A C 1
ATOM 1030 O O . ARG A 1 138 ? 7.279 1.703 -0.340 1.00 97.81 138 ARG A O 1
ATOM 1037 N N . ASP A 1 139 ? 5.690 3.279 -0.199 1.00 98.38 139 ASP A N 1
ATOM 1038 C CA . ASP A 1 139 ? 4.686 2.434 0.445 1.00 98.38 139 ASP A CA 1
ATOM 1039 C C . ASP A 1 139 ? 4.247 1.290 -0.493 1.00 98.38 139 ASP A C 1
ATOM 1041 O O . ASP A 1 139 ? 4.278 0.128 -0.086 1.00 98.38 139 ASP A O 1
ATOM 1045 N N . ALA A 1 140 ? 3.959 1.585 -1.765 1.00 98.38 140 ALA A N 1
ATOM 1046 C CA . ALA A 1 140 ? 3.660 0.579 -2.788 1.00 98.38 140 ALA A CA 1
ATOM 1047 C C . ALA A 1 140 ? 4.823 -0.400 -3.016 1.00 98.38 140 ALA A C 1
ATOM 1049 O O . ALA A 1 140 ? 4.600 -1.602 -3.094 1.00 98.38 140 ALA A O 1
ATOM 1050 N N . ILE A 1 141 ? 6.070 0.078 -3.046 1.00 98.38 141 ILE A N 1
ATOM 1051 C CA . ILE A 1 141 ? 7.258 -0.776 -3.193 1.00 98.38 141 ILE A CA 1
ATOM 1052 C C . ILE A 1 141 ? 7.419 -1.730 -2.002 1.00 98.38 141 ILE A C 1
ATOM 1054 O O . ILE A 1 141 ? 7.729 -2.901 -2.208 1.00 98.38 141 ILE A O 1
ATOM 1058 N N . ARG A 1 142 ? 7.184 -1.271 -0.763 1.00 97.88 142 ARG A N 1
ATOM 1059 C CA . ARG A 1 142 ? 7.230 -2.156 0.418 1.00 97.88 142 ARG A CA 1
ATOM 1060 C C . ARG A 1 142 ? 6.164 -3.248 0.347 1.00 97.88 142 ARG A C 1
ATOM 1062 O O . ARG A 1 142 ? 6.465 -4.401 0.634 1.00 97.88 142 ARG A O 1
ATOM 1069 N N . MET A 1 143 ? 4.944 -2.888 -0.054 1.00 98.38 143 MET A N 1
ATOM 1070 C CA . MET A 1 143 ? 3.856 -3.848 -0.259 1.00 98.38 143 MET A CA 1
ATOM 1071 C C . MET A 1 143 ? 4.188 -4.847 -1.377 1.00 98.38 143 MET A C 1
ATOM 1073 O O . MET A 1 143 ? 4.012 -6.049 -1.201 1.00 98.38 143 MET A O 1
ATOM 1077 N N . LEU A 1 144 ? 4.731 -4.362 -2.496 1.00 98.31 144 LEU A N 1
ATOM 1078 C CA . LEU A 1 144 ? 5.147 -5.184 -3.630 1.00 98.31 144 LEU A CA 1
ATOM 1079 C C . LEU A 1 144 ? 6.243 -6.178 -3.244 1.00 98.31 144 LEU A C 1
ATOM 1081 O O . LEU A 1 144 ? 6.137 -7.343 -3.600 1.00 98.31 144 LEU A O 1
ATOM 1085 N N . GLY A 1 145 ? 7.256 -5.750 -2.488 1.00 97.69 145 GLY A N 1
ATOM 1086 C CA . GLY A 1 145 ? 8.314 -6.641 -2.005 1.00 97.69 145 GLY A CA 1
ATOM 1087 C C . GLY A 1 145 ? 7.805 -7.721 -1.045 1.00 97.69 145 GLY A C 1
ATOM 1088 O O . GLY A 1 145 ? 8.334 -8.825 -1.036 1.00 97.69 145 GLY A O 1
ATOM 1089 N N . ALA A 1 146 ? 6.747 -7.444 -0.276 1.00 97.00 146 ALA A N 1
ATOM 1090 C CA . ALA A 1 146 ? 6.113 -8.456 0.571 1.00 97.00 146 ALA A CA 1
ATOM 1091 C C . ALA A 1 146 ? 5.305 -9.489 -0.235 1.00 97.00 146 ALA A C 1
ATOM 1093 O O . ALA A 1 146 ? 5.221 -10.650 0.160 1.00 97.00 146 ALA A O 1
ATOM 1094 N N . LEU A 1 147 ? 4.712 -9.071 -1.357 1.00 97.12 147 LEU A N 1
ATOM 1095 C CA . LEU A 1 147 ? 3.905 -9.928 -2.233 1.00 97.12 147 LEU A CA 1
ATOM 1096 C C . LEU A 1 147 ? 4.731 -10.669 -3.289 1.00 97.12 147 LEU A C 1
ATOM 1098 O O . LEU A 1 147 ? 4.324 -11.728 -3.758 1.00 97.12 147 LEU A O 1
ATOM 1102 N N . VAL A 1 148 ? 5.884 -10.119 -3.656 1.00 96.94 148 VAL A N 1
ATOM 1103 C CA . VAL A 1 148 ? 6.815 -10.668 -4.642 1.00 96.94 148 VAL A CA 1
ATOM 1104 C C . VAL A 1 148 ? 8.207 -10.695 -3.997 1.00 96.94 148 VAL A C 1
ATOM 1106 O O . VAL A 1 148 ? 9.024 -9.815 -4.272 1.00 96.94 148 VAL A O 1
ATOM 1109 N N . PRO A 1 149 ? 8.485 -11.669 -3.107 1.00 91.81 149 PRO A N 1
ATOM 1110 C CA . PRO A 1 149 ? 9.712 -11.691 -2.303 1.00 91.81 149 PRO A CA 1
ATOM 1111 C C . PRO A 1 149 ? 10.984 -11.804 -3.154 1.00 91.81 149 PRO A C 1
ATOM 1113 O O . PRO A 1 149 ? 12.013 -11.238 -2.798 1.00 91.81 149 PRO A O 1
ATOM 1116 N N . ASP A 1 150 ? 10.895 -12.436 -4.326 1.00 94.00 150 ASP A N 1
ATOM 1117 C CA . ASP A 1 150 ? 11.998 -12.576 -5.285 1.00 94.00 150 ASP A CA 1
ATOM 1118 C C . ASP A 1 150 ? 12.095 -11.368 -6.243 1.00 94.00 150 ASP A C 1
ATOM 1120 O O . ASP A 1 150 ? 12.381 -11.501 -7.438 1.00 94.00 150 ASP A O 1
ATOM 1124 N N . ALA A 1 151 ? 11.721 -10.169 -5.791 1.00 94.62 151 ALA A N 1
ATOM 1125 C CA . ALA A 1 151 ? 11.825 -8.938 -6.570 1.00 94.62 151 ALA A CA 1
ATOM 1126 C C . ALA A 1 151 ? 13.167 -8.240 -6.349 1.00 94.62 151 ALA A C 1
ATOM 1128 O O . ALA A 1 151 ? 13.415 -7.620 -5.320 1.00 94.62 151 ALA A O 1
ATOM 1129 N N . GLU A 1 152 ? 14.015 -8.288 -7.373 1.00 95.06 152 GLU A N 1
ATOM 1130 C CA . GLU A 1 152 ? 15.329 -7.653 -7.350 1.00 95.06 152 GLU A CA 1
ATOM 1131 C C . GLU A 1 152 ? 15.283 -6.178 -7.766 1.00 95.06 152 GLU A C 1
ATOM 1133 O O . GLU A 1 152 ? 14.589 -5.800 -8.715 1.00 95.06 152 GLU A O 1
ATOM 1138 N N . GLY A 1 153 ? 16.102 -5.353 -7.108 1.00 94.94 153 GLY A N 1
ATOM 1139 C CA . GLY A 1 153 ? 16.336 -3.954 -7.481 1.00 94.94 153 GLY A CA 1
ATOM 1140 C C . GLY A 1 153 ? 15.259 -2.967 -7.023 1.00 94.94 153 GLY A C 1
ATOM 1141 O O . GLY A 1 153 ? 15.281 -1.807 -7.436 1.00 94.94 153 GLY A O 1
ATOM 1142 N N . LEU A 1 154 ? 14.320 -3.388 -6.168 1.00 96.12 154 LEU A N 1
ATOM 1143 C CA . LEU A 1 154 ? 13.305 -2.503 -5.578 1.00 96.12 154 LEU A CA 1
ATOM 1144 C C . LEU A 1 154 ? 13.908 -1.406 -4.677 1.00 96.12 154 LEU A C 1
ATOM 1146 O O . LEU A 1 154 ? 13.307 -0.347 -4.488 1.00 96.12 154 LEU A O 1
ATOM 1150 N N . ASP A 1 155 ? 15.103 -1.643 -4.142 1.00 94.75 155 ASP A N 1
ATOM 1151 C CA . ASP A 1 155 ? 15.885 -0.746 -3.290 1.00 94.75 155 ASP A CA 1
ATOM 1152 C C . ASP A 1 155 ? 16.849 0.164 -4.073 1.00 94.75 155 ASP A C 1
ATOM 1154 O O . ASP A 1 155 ? 17.565 0.973 -3.473 1.00 94.75 155 ASP A O 1
ATOM 1158 N N . ALA A 1 156 ? 16.853 0.077 -5.409 1.00 95.94 156 ALA A N 1
ATOM 1159 C CA . ALA A 1 156 ? 17.746 0.860 -6.249 1.00 95.94 156 ALA A CA 1
ATOM 1160 C C . ALA A 1 156 ? 17.627 2.371 -5.968 1.00 95.94 156 ALA A C 1
ATOM 1162 O O . ALA A 1 156 ? 16.536 2.944 -5.847 1.00 95.94 156 ALA A O 1
ATOM 1163 N N . ARG A 1 157 ? 18.791 3.030 -5.866 1.00 93.94 157 ARG A N 1
ATOM 1164 C CA . ARG A 1 157 ? 18.882 4.485 -5.653 1.00 93.94 157 ARG A CA 1
ATOM 1165 C C . ARG A 1 157 ? 18.500 5.268 -6.900 1.00 93.94 157 ARG A C 1
ATOM 1167 O O . ARG A 1 157 ? 17.859 6.311 -6.785 1.00 93.94 157 ARG A O 1
ATOM 1174 N N . ASP A 1 158 ? 18.906 4.766 -8.062 1.00 95.94 158 ASP A N 1
ATOM 1175 C CA . ASP A 1 158 ? 18.540 5.352 -9.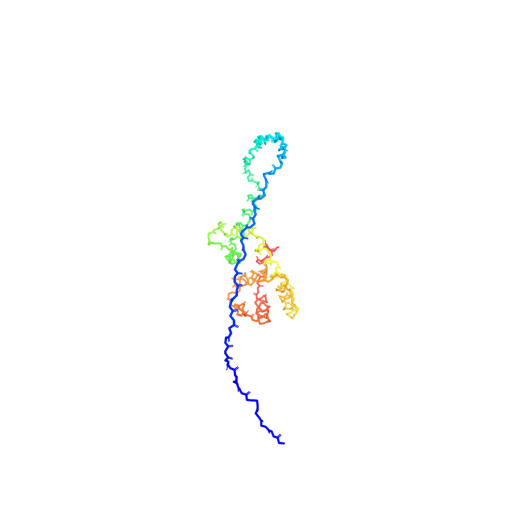342 1.00 95.94 158 ASP A CA 1
ATOM 1176 C C . ASP A 1 158 ? 17.043 5.155 -9.613 1.00 95.94 158 ASP A C 1
ATOM 1178 O O . ASP A 1 158 ? 16.499 4.057 -9.466 1.00 95.94 158 ASP A O 1
ATOM 1182 N N . VAL A 1 159 ? 16.370 6.244 -9.988 1.00 94.12 159 VAL A N 1
ATOM 1183 C CA . VAL A 1 159 ? 14.912 6.265 -10.151 1.00 94.12 159 VAL A CA 1
ATOM 1184 C C . VAL A 1 159 ? 14.478 5.368 -11.307 1.00 94.12 159 VAL A C 1
ATOM 1186 O O . VAL A 1 159 ? 13.477 4.666 -11.168 1.00 94.12 159 VAL A O 1
ATOM 1189 N N . TYR A 1 160 ? 15.233 5.345 -12.406 1.00 95.94 160 TYR A N 1
ATOM 1190 C CA . TYR A 1 160 ? 14.904 4.556 -13.591 1.00 95.94 160 TYR A CA 1
ATOM 1191 C C . TYR A 1 160 ? 15.141 3.065 -13.352 1.00 95.94 160 TYR A C 1
ATOM 1193 O O . TYR A 1 160 ? 14.274 2.249 -13.664 1.00 95.94 160 TYR A O 1
ATOM 1201 N N . ALA A 1 161 ? 16.261 2.702 -12.722 1.00 97.00 161 ALA A N 1
ATOM 1202 C CA . ALA A 1 161 ? 16.549 1.327 -12.325 1.00 97.00 161 ALA A CA 1
ATOM 1203 C C . ALA A 1 161 ? 15.476 0.785 -11.367 1.00 97.00 161 ALA A C 1
ATOM 1205 O O . ALA A 1 161 ? 14.965 -0.321 -11.563 1.00 97.00 161 ALA A O 1
ATOM 1206 N N . ARG A 1 162 ? 15.069 1.590 -10.376 1.00 97.31 162 ARG A N 1
ATOM 1207 C CA . ARG A 1 162 ? 13.989 1.226 -9.453 1.00 97.31 162 ARG A CA 1
ATOM 1208 C C . ARG A 1 162 ? 12.647 1.098 -10.167 1.00 97.31 162 ARG A C 1
ATOM 1210 O O . ARG A 1 162 ? 11.925 0.140 -9.920 1.00 97.31 162 ARG A O 1
ATOM 1217 N N . ALA A 1 163 ? 12.305 2.023 -11.063 1.00 97.31 163 ALA A N 1
ATOM 1218 C CA . ALA A 1 163 ? 11.059 1.954 -11.827 1.00 97.31 163 ALA A CA 1
ATOM 1219 C C . ALA A 1 163 ? 11.007 0.714 -12.733 1.00 97.31 163 ALA A C 1
ATOM 1221 O O . ALA A 1 163 ? 9.982 0.034 -12.792 1.00 97.31 163 ALA A O 1
ATOM 1222 N N . ALA A 1 164 ? 12.127 0.350 -13.363 1.00 97.38 164 ALA A N 1
ATOM 1223 C CA . ALA A 1 164 ? 12.247 -0.884 -14.134 1.00 97.38 164 ALA A CA 1
ATOM 1224 C C . ALA A 1 164 ? 12.099 -2.137 -13.253 1.00 97.38 164 ALA A C 1
ATOM 1226 O O . ALA A 1 164 ? 11.454 -3.104 -13.657 1.00 97.38 164 ALA A O 1
ATOM 1227 N N . ALA A 1 165 ? 12.656 -2.132 -12.038 1.00 97.94 165 ALA A N 1
ATOM 1228 C CA . ALA A 1 165 ? 12.456 -3.207 -11.065 1.00 97.94 165 ALA A CA 1
ATOM 1229 C C . ALA A 1 165 ? 10.989 -3.343 -10.635 1.00 97.94 165 ALA A C 1
ATOM 1231 O O . ALA A 1 165 ? 10.441 -4.444 -10.674 1.00 97.94 165 ALA A O 1
ATOM 1232 N N . VAL A 1 166 ? 10.331 -2.227 -10.309 1.00 98.12 166 VAL A N 1
ATOM 1233 C CA . VAL A 1 166 ? 8.900 -2.199 -9.974 1.00 98.12 166 VAL A CA 1
ATOM 1234 C C . VAL A 1 166 ? 8.063 -2.724 -11.135 1.00 98.12 166 VAL A C 1
ATOM 1236 O O . VAL A 1 166 ? 7.236 -3.599 -10.927 1.00 98.12 166 VAL A O 1
ATOM 1239 N N . THR A 1 167 ? 8.319 -2.265 -12.361 1.00 97.50 167 THR A N 1
ATOM 1240 C CA . THR A 1 167 ? 7.580 -2.678 -13.569 1.00 97.50 167 THR A CA 1
ATOM 1241 C C . THR A 1 167 ? 7.624 -4.195 -13.769 1.00 97.50 167 THR A C 1
ATOM 1243 O O . THR A 1 167 ? 6.576 -4.820 -13.954 1.00 97.50 167 THR A O 1
ATOM 1246 N N . ARG A 1 168 ? 8.819 -4.798 -13.653 1.00 96.69 168 ARG A N 1
ATOM 1247 C CA . ARG A 1 168 ? 9.024 -6.254 -13.749 1.00 96.69 168 ARG A CA 1
ATOM 1248 C C . ARG A 1 168 ? 8.356 -7.014 -12.605 1.00 96.69 168 ARG A C 1
ATOM 1250 O O . ARG A 1 168 ? 7.763 -8.066 -12.820 1.00 96.69 168 ARG A O 1
ATOM 1257 N N . ALA A 1 169 ? 8.460 -6.507 -11.377 1.00 97.50 169 ALA A N 1
ATOM 1258 C CA . ALA A 1 169 ? 7.851 -7.138 -10.211 1.00 97.50 169 ALA A CA 1
ATOM 1259 C C . ALA A 1 169 ? 6.316 -7.080 -10.261 1.00 97.50 169 ALA A C 1
ATOM 1261 O O . ALA A 1 169 ? 5.671 -8.090 -10.003 1.00 97.50 169 ALA A O 1
ATOM 1262 N N . VAL A 1 170 ? 5.740 -5.952 -10.683 1.00 96.94 170 VAL A N 1
ATOM 1263 C CA . VAL A 1 170 ? 4.297 -5.798 -10.919 1.00 96.94 170 VAL A CA 1
ATOM 1264 C C . VAL A 1 170 ? 3.803 -6.767 -11.996 1.00 96.94 170 VAL A C 1
ATOM 1266 O O . VAL A 1 170 ? 2.723 -7.322 -11.850 1.00 96.94 170 VAL A O 1
ATOM 1269 N N . GLY A 1 171 ? 4.601 -7.066 -13.028 1.00 93.31 171 GLY A N 1
ATOM 1270 C CA . GLY A 1 171 ? 4.240 -8.076 -14.036 1.00 93.31 171 GLY A CA 1
ATOM 1271 C C . GLY A 1 171 ? 4.074 -9.501 -13.489 1.00 93.31 171 GLY A C 1
ATOM 1272 O O . GLY A 1 171 ? 3.471 -10.337 -14.152 1.00 93.31 171 GLY A O 1
ATOM 1273 N N . ARG A 1 172 ? 4.585 -9.781 -12.283 1.00 93.88 172 ARG A N 1
ATOM 1274 C CA . ARG A 1 172 ? 4.443 -11.069 -11.580 1.00 93.88 172 ARG A CA 1
ATOM 1275 C C . ARG A 1 172 ? 3.417 -11.026 -10.443 1.00 93.88 172 ARG A C 1
ATOM 1277 O O . ARG A 1 172 ? 3.202 -12.039 -9.784 1.00 93.88 172 ARG A O 1
ATOM 1284 N N . LEU A 1 173 ? 2.843 -9.858 -10.166 1.00 95.69 173 LEU A N 1
ATOM 1285 C CA . LEU A 1 173 ? 1.931 -9.644 -9.051 1.00 95.69 173 LEU A CA 1
ATOM 1286 C C . LEU A 1 173 ? 0.543 -10.211 -9.374 1.00 95.69 173 LEU A C 1
ATOM 1288 O O . LEU A 1 173 ? -0.066 -9.842 -10.374 1.00 95.69 173 LEU A O 1
ATOM 1292 N N . ASP A 1 174 ? -0.001 -11.025 -8.471 1.00 94.06 174 ASP A N 1
ATOM 1293 C CA . ASP A 1 174 ? -1.434 -11.326 -8.452 1.00 94.06 174 ASP A CA 1
ATOM 1294 C C . ASP A 1 174 ? -2.196 -10.143 -7.827 1.00 94.06 174 ASP A C 1
ATOM 1296 O O . ASP A 1 174 ? -2.338 -10.039 -6.605 1.00 94.06 174 ASP A O 1
ATOM 1300 N N . ALA A 1 175 ? -2.658 -9.221 -8.674 1.00 94.12 175 ALA A N 1
ATOM 1301 C CA . ALA A 1 175 ? -3.352 -8.006 -8.246 1.00 94.12 175 ALA A CA 1
ATOM 1302 C C . ALA A 1 175 ? -4.722 -8.270 -7.594 1.00 94.12 175 ALA A C 1
ATOM 1304 O O . ALA A 1 175 ? -5.211 -7.405 -6.867 1.00 94.12 175 ALA A O 1
ATOM 1305 N N . SER A 1 176 ? -5.313 -9.462 -7.764 1.00 94.38 176 SER A N 1
ATOM 1306 C CA . SER A 1 176 ? -6.620 -9.797 -7.174 1.00 94.38 176 SER A CA 1
ATOM 1307 C C . SER A 1 176 ? -6.622 -9.709 -5.643 1.00 94.38 176 SER A C 1
ATOM 1309 O O . SER A 1 176 ? -7.631 -9.355 -5.033 1.00 94.38 176 SER A O 1
ATOM 1311 N N . VAL A 1 177 ? -5.461 -9.936 -5.019 1.00 93.75 177 VAL A N 1
ATOM 1312 C CA . VAL A 1 177 ? -5.238 -9.798 -3.570 1.00 93.75 177 VAL A CA 1
ATOM 1313 C C . VAL A 1 177 ? -5.418 -8.351 -3.096 1.00 93.75 177 VAL A C 1
ATOM 1315 O O . VAL A 1 177 ? -5.755 -8.105 -1.938 1.00 93.75 177 VAL A O 1
ATOM 1318 N N . LEU A 1 178 ? -5.189 -7.381 -3.982 1.00 95.81 178 LEU A N 1
ATOM 1319 C CA . LEU A 1 178 ? -5.172 -5.956 -3.663 1.00 95.81 178 LEU A CA 1
ATOM 1320 C C . LEU A 1 178 ? -6.478 -5.236 -3.992 1.00 95.81 178 LEU A C 1
ATOM 1322 O O . LEU A 1 178 ? -6.716 -4.178 -3.419 1.00 95.81 178 LEU A O 1
ATOM 1326 N N . GLU A 1 179 ? -7.341 -5.802 -4.837 1.00 92.88 179 GLU A N 1
ATOM 1327 C CA . GLU A 1 179 ? -8.629 -5.199 -5.225 1.00 92.88 179 GLU A CA 1
ATOM 1328 C C . GLU A 1 179 ? -9.512 -4.878 -4.015 1.00 92.88 179 GLU A C 1
ATOM 1330 O O . GLU A 1 179 ? -10.189 -3.859 -3.958 1.00 92.88 179 GLU A O 1
ATOM 1335 N N . GLY A 1 180 ? -9.466 -5.727 -2.986 1.00 88.56 180 GLY A N 1
ATOM 1336 C CA . GLY A 1 180 ? -10.196 -5.492 -1.746 1.00 88.56 180 GLY A CA 1
ATOM 1337 C C . GLY A 1 180 ? -9.593 -4.406 -0.842 1.00 88.56 180 GLY A C 1
ATOM 1338 O O . GLY A 1 180 ? -10.236 -4.011 0.130 1.00 88.56 180 GLY A O 1
ATOM 1339 N N . LEU A 1 181 ? -8.358 -3.982 -1.107 1.00 91.81 181 LEU A N 1
ATOM 1340 C CA . LEU A 1 181 ? -7.626 -2.971 -0.341 1.00 91.81 181 LEU A CA 1
ATOM 1341 C C . LEU A 1 181 ? -7.595 -1.612 -1.052 1.00 91.81 181 LEU A C 1
ATOM 1343 O O . LEU A 1 181 ? -7.446 -0.585 -0.383 1.00 91.81 181 LEU A O 1
ATOM 1347 N N . ALA A 1 182 ? -7.681 -1.628 -2.384 1.00 88.75 182 ALA A N 1
ATOM 1348 C CA . ALA A 1 182 ? -7.685 -0.467 -3.263 1.00 88.75 182 ALA A CA 1
ATOM 1349 C C . ALA A 1 182 ? -8.971 0.369 -3.117 1.00 88.75 182 ALA A C 1
ATOM 1351 O O . ALA A 1 182 ? -8.858 1.618 -3.181 1.00 88.75 182 ALA A O 1
#

Secondary structure (DSSP, 8-state):
----PPP-----------PPPPPPPPPPPPPPPPPPPPPPPPPPPPP------------HHHHHHHHHHHHHTTSHHHHHHHGGG-SSSSHHHHHHHHHSHHHHHHHHHHHHHHH---HHHHHHHHHHHHHH-HHHHHHHHHHHHHH-TT-TTTT-SSHHHHHHHHHHHHTT--THHHHTT-

Radius of gyration: 39.66 Å; chains: 1; bounding box: 88×91×60 Å

pLDDT: mean 81.75, std 21.35, range [35.78, 98.38]

Organism: NCBI:txid33905